Protein AF-A0A7Y4X250-F1 (afdb_monomer_lite)

Foldseek 3Di:
DQQQAQFDQPFLPACQQQHAQLQHPAADPWCNHVRRAHPNRHHRQAARAFAWDPDWAWADPDPPAQPQVRFDDPPPFLAGDHANHAADPDDPDPGHIFTKTAQYYHCVVSSRHGDNPHIYRHHHPPDDDRRHYHDDDD

pLDDT: mean 86.47, std 11.79, range [52.34, 97.06]

Secondary structure (DSSP, 8-state):
-GGGTT----GGG--SSSS-SSSSSS---TT-STT-B-TTS-B-SSSSSEEEEEEEE---S-TTSPPTT--B--SSTT--EE--SSPBT--SSS-PPEEEEES--TTGGGGTS-STT-EEEEE-TT---TTEEE----

Structure (mmCIF, N/CA/C/O backbone):
data_AF-A0A7Y4X250-F1
#
_entry.id   AF-A0A7Y4X250-F1
#
loop_
_atom_site.group_PDB
_atom_site.id
_atom_site.type_symbol
_atom_site.label_atom_id
_atom_site.label_alt_id
_atom_site.label_comp_id
_atom_site.label_asym_id
_atom_site.label_entity_id
_atom_site.label_seq_id
_atom_site.pdbx_PDB_ins_code
_atom_site.Cartn_x
_atom_site.Cartn_y
_atom_site.Cartn_z
_atom_site.occupancy
_atom_site.B_iso_or_equiv
_atom_site.auth_seq_id
_atom_site.auth_comp_id
_atom_site.auth_asym_id
_atom_site.auth_atom_id
_atom_site.pdbx_PDB_model_num
ATOM 1 N N . GLN A 1 1 ? -5.433 -10.577 -1.885 1.00 67.56 1 GLN A N 1
ATOM 2 C CA . GLN A 1 1 ? -6.562 -9.669 -1.566 1.00 67.56 1 GLN A CA 1
ATOM 3 C C . GLN A 1 1 ? -7.505 -10.174 -0.476 1.00 67.56 1 GLN A C 1
ATOM 5 O O . GLN A 1 1 ? -8.075 -9.331 0.196 1.00 67.56 1 GLN A O 1
ATOM 10 N N . ALA A 1 2 ? -7.651 -11.486 -0.237 1.00 86.56 2 ALA A N 1
ATOM 11 C CA . ALA A 1 2 ? -8.556 -11.999 0.806 1.00 86.56 2 ALA A CA 1
ATOM 12 C C . ALA A 1 2 ? -8.341 -11.367 2.199 1.00 86.56 2 ALA A C 1
ATOM 14 O O . ALA A 1 2 ? -9.306 -11.081 2.893 1.00 86.56 2 ALA A O 1
ATOM 15 N N . ALA A 1 3 ? -7.089 -11.072 2.571 1.00 92.31 3 ALA A N 1
ATOM 16 C CA . ALA A 1 3 ? -6.761 -10.432 3.844 1.00 92.31 3 ALA A CA 1
ATOM 17 C C . ALA A 1 3 ? -7.323 -9.007 4.011 1.00 92.31 3 ALA A C 1
ATOM 19 O O . ALA A 1 3 ? -7.519 -8.596 5.146 1.00 92.31 3 ALA A O 1
ATOM 20 N N . ALA A 1 4 ? -7.578 -8.273 2.921 1.00 94.31 4 ALA A N 1
ATOM 21 C CA . ALA A 1 4 ? -8.096 -6.898 2.935 1.00 94.31 4 ALA A CA 1
ATOM 22 C C . ALA A 1 4 ? -9.624 -6.828 2.794 1.00 94.31 4 ALA A C 1
ATOM 24 O O . ALA A 1 4 ? -10.207 -5.748 2.802 1.00 94.31 4 ALA A O 1
ATOM 25 N N . PHE A 1 5 ? -10.287 -7.969 2.594 1.00 93.25 5 PHE A N 1
ATOM 26 C CA . PHE A 1 5 ? -11.722 -7.989 2.352 1.00 93.25 5 PHE A CA 1
ATOM 27 C C . PHE A 1 5 ? -12.491 -7.453 3.567 1.00 93.25 5 PHE A C 1
ATOM 29 O O . PHE A 1 5 ? -12.168 -7.796 4.701 1.00 93.25 5 PHE A O 1
ATOM 36 N N . GLY A 1 6 ? -13.485 -6.599 3.329 1.00 93.62 6 GLY A N 1
ATOM 37 C CA . GLY A 1 6 ? -14.302 -5.997 4.387 1.00 93.62 6 GLY A CA 1
ATOM 38 C C . GLY A 1 6 ? -13.627 -4.870 5.174 1.00 93.62 6 GLY A C 1
ATOM 39 O O . GLY A 1 6 ? -14.285 -4.243 6.000 1.00 93.62 6 GLY A O 1
ATOM 40 N N . THR A 1 7 ? -12.352 -4.552 4.915 1.00 95.50 7 THR A N 1
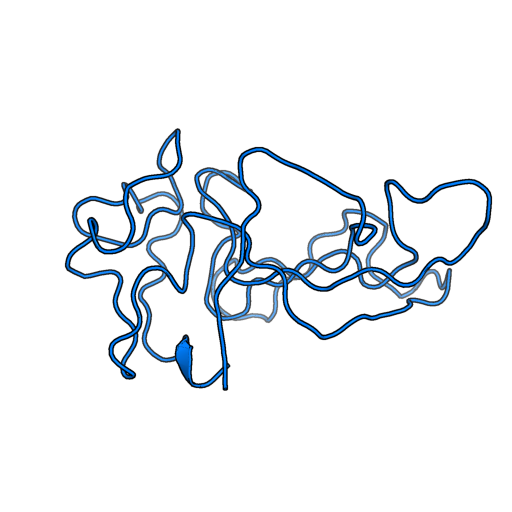ATOM 41 C CA . THR A 1 7 ? -11.698 -3.418 5.580 1.00 95.50 7 THR A CA 1
ATOM 42 C C . THR A 1 7 ? -12.378 -2.104 5.181 1.00 95.50 7 THR A C 1
ATOM 44 O O . THR A 1 7 ? -12.522 -1.842 3.984 1.00 95.50 7 THR A O 1
ATOM 47 N N . PRO A 1 8 ? -12.788 -1.259 6.146 1.00 94.06 8 PRO A N 1
ATOM 48 C CA . PRO A 1 8 ? -13.411 0.019 5.827 1.00 94.06 8 PRO A CA 1
ATOM 49 C C . PRO A 1 8 ? -12.464 0.963 5.084 1.00 94.06 8 PRO A C 1
ATOM 51 O O . PRO A 1 8 ? -11.327 1.159 5.502 1.00 94.06 8 PRO A O 1
ATOM 54 N N . ASP A 1 9 ? -12.969 1.626 4.049 1.00 92.00 9 ASP A N 1
ATOM 55 C CA . ASP A 1 9 ? -12.314 2.772 3.421 1.00 92.00 9 ASP A CA 1
ATOM 56 C C . ASP A 1 9 ? -13.075 4.060 3.791 1.00 92.00 9 ASP A C 1
ATOM 58 O O . ASP A 1 9 ? -14.152 4.332 3.253 1.00 92.00 9 ASP A O 1
ATOM 62 N N . PRO A 1 10 ? -12.580 4.840 4.767 1.00 92.12 10 PRO A N 1
ATOM 63 C CA . PRO A 1 10 ? -13.215 6.084 5.189 1.00 92.12 10 PRO A CA 1
ATOM 64 C C . PRO A 1 10 ? -12.849 7.294 4.310 1.00 92.12 10 PRO A C 1
ATOM 66 O O . PRO A 1 10 ? -13.314 8.403 4.601 1.00 92.12 10 PRO A O 1
ATOM 69 N N . GLY A 1 11 ? -12.014 7.134 3.275 1.00 89.56 11 GLY A N 1
ATOM 70 C CA . GLY A 1 11 ? -11.565 8.234 2.426 1.00 89.56 11 GLY A CA 1
ATOM 71 C C . GLY A 1 11 ? -10.947 9.387 3.231 1.00 89.56 11 GLY A C 1
ATOM 72 O O . GLY A 1 11 ? -10.227 9.185 4.205 1.00 89.56 11 GLY A O 1
ATOM 73 N N . VAL A 1 12 ? -11.299 10.634 2.910 1.00 89.19 12 VAL A N 1
ATOM 74 C CA . VAL A 1 12 ? -10.800 11.831 3.629 1.00 89.19 12 VAL A CA 1
ATOM 75 C C . VAL A 1 12 ? -11.124 11.855 5.135 1.00 89.19 12 VAL A C 1
ATOM 77 O O . VAL A 1 12 ? -10.517 12.615 5.884 1.00 89.19 12 VAL A O 1
ATOM 80 N N . GLY A 1 13 ? -12.090 11.052 5.597 1.00 90.38 13 GLY A N 1
ATOM 81 C CA . GLY A 1 13 ? -12.513 10.994 7.000 1.00 90.38 13 GLY A CA 1
ATOM 82 C C . GLY A 1 13 ? -11.692 10.048 7.882 1.00 90.38 13 GLY A C 1
ATOM 83 O O . GLY A 1 13 ? -11.968 9.944 9.079 1.00 90.38 13 GLY A O 1
ATOM 84 N N . GLY A 1 14 ? -10.717 9.328 7.321 1.00 93.06 14 GLY A N 1
ATOM 85 C CA . GLY A 1 14 ? -9.942 8.319 8.039 1.00 93.06 14 GLY A CA 1
ATOM 86 C C . GLY A 1 14 ? -8.864 8.883 8.948 1.00 93.06 14 GLY A C 1
ATOM 87 O O . GLY A 1 14 ? -7.707 8.994 8.558 1.00 93.06 14 GLY A O 1
ATOM 88 N N . ASN A 1 15 ? -9.220 9.215 10.185 1.00 90.94 15 ASN A N 1
ATOM 89 C CA . ASN A 1 15 ? -8.275 9.772 11.155 1.00 90.94 15 ASN A CA 1
ATOM 90 C C . ASN A 1 15 ? -7.384 8.728 11.849 1.00 90.94 15 ASN A C 1
ATOM 92 O O . ASN A 1 15 ? -6.569 9.108 12.689 1.00 90.94 15 ASN A O 1
ATOM 96 N N . GLY A 1 16 ? -7.571 7.434 11.565 1.00 90.69 16 GLY A N 1
ATOM 97 C CA . GLY A 1 16 ? -6.793 6.362 12.181 1.00 90.69 16 GLY A CA 1
ATOM 98 C C . GLY A 1 16 ? -7.072 6.125 13.673 1.00 90.69 16 GLY A C 1
ATOM 99 O O . GLY A 1 16 ? -6.310 5.428 14.331 1.00 90.69 16 GLY A O 1
ATOM 100 N N . ILE A 1 17 ? -8.153 6.697 14.219 1.00 89.50 17 ILE A N 1
ATOM 101 C CA . ILE A 1 17 ? -8.597 6.483 15.608 1.00 89.50 17 ILE A CA 1
ATOM 102 C C . ILE A 1 17 ? -9.825 5.570 15.625 1.00 89.50 17 ILE A C 1
ATOM 104 O O . ILE A 1 17 ? -9.837 4.526 16.271 1.00 89.50 17 ILE A O 1
ATOM 108 N N . ALA A 1 18 ? -10.881 5.970 14.913 1.00 90.62 18 ALA A N 1
ATOM 109 C CA . ALA A 1 18 ? -12.119 5.194 14.834 1.00 90.62 18 ALA A CA 1
ATOM 110 C C . ALA A 1 18 ? -12.151 4.303 13.588 1.00 90.62 18 ALA A C 1
ATOM 112 O O . ALA A 1 18 ? -12.661 3.185 13.639 1.00 90.62 18 ALA A O 1
ATOM 113 N N . THR A 1 19 ? -11.603 4.803 12.485 1.00 94.44 19 THR A N 1
ATOM 114 C CA . THR A 1 19 ? -11.596 4.193 11.152 1.00 94.44 19 THR A CA 1
ATOM 115 C C . THR A 1 19 ? -10.167 4.137 10.616 1.00 94.44 19 THR A C 1
ATOM 117 O O . THR A 1 19 ? -9.249 4.642 11.262 1.00 94.44 19 THR A O 1
ATOM 120 N N . CYS A 1 20 ? -9.966 3.509 9.456 1.00 96.62 20 CYS A N 1
ATOM 121 C CA . CYS A 1 20 ? -8.645 3.374 8.845 1.00 96.62 20 CYS A CA 1
ATOM 122 C C . CYS A 1 20 ? -7.899 4.700 8.673 1.00 96.62 20 CYS A C 1
ATOM 124 O O . CYS A 1 20 ? -8.506 5.757 8.502 1.00 96.62 20 CYS A O 1
ATOM 126 N N . ASN A 1 21 ? -6.568 4.642 8.747 1.00 96.62 21 ASN A N 1
ATOM 127 C CA . ASN A 1 21 ? -5.701 5.815 8.689 1.00 96.62 21 ASN A CA 1
ATOM 128 C C . ASN A 1 21 ? -5.441 6.255 7.239 1.00 96.62 21 ASN A C 1
ATOM 130 O O . ASN A 1 21 ? -4.362 6.039 6.695 1.00 96.62 21 ASN A O 1
ATOM 134 N N . THR A 1 22 ? -6.433 6.849 6.592 1.00 95.50 22 THR A N 1
ATOM 135 C CA . THR A 1 22 ? -6.322 7.325 5.204 1.00 95.50 22 THR A CA 1
ATOM 136 C C . THR A 1 22 ? -6.103 8.836 5.127 1.00 95.50 22 THR A C 1
ATOM 138 O O . THR A 1 22 ? -5.452 9.304 4.205 1.00 95.50 22 THR A O 1
ATOM 141 N N . GLY A 1 23 ? -6.567 9.616 6.105 1.00 93.12 23 GLY A N 1
ATOM 142 C CA . GLY A 1 23 ? -6.526 11.083 6.115 1.00 93.12 23 GLY A CA 1
ATOM 143 C C . GLY A 1 23 ? -5.718 11.721 7.252 1.00 93.12 23 GLY A C 1
ATOM 144 O O . GLY A 1 23 ? -5.711 12.948 7.357 1.00 93.12 23 GLY A O 1
ATOM 145 N N . ALA A 1 24 ? -5.060 10.949 8.127 1.00 92.25 24 ALA A N 1
ATOM 146 C CA . ALA A 1 24 ? -4.208 11.541 9.162 1.00 92.25 24 ALA A CA 1
ATOM 147 C C . ALA A 1 24 ? -2.869 12.043 8.595 1.00 92.25 24 ALA A C 1
ATOM 149 O O . ALA A 1 24 ? -2.457 11.707 7.487 1.00 92.25 24 ALA A O 1
ATOM 150 N N . ALA A 1 25 ? -2.166 12.852 9.391 1.00 91.62 25 ALA A N 1
ATOM 151 C CA . ALA A 1 25 ? -0.907 13.474 8.981 1.00 91.62 25 ALA A CA 1
ATOM 152 C C . ALA A 1 25 ? 0.320 12.547 9.075 1.00 91.62 25 ALA A C 1
ATOM 154 O O . ALA A 1 25 ? 1.366 12.885 8.531 1.00 91.62 25 ALA A O 1
ATOM 155 N N . ASN A 1 26 ? 0.227 11.430 9.804 1.00 93.38 26 ASN A N 1
ATOM 156 C CA . ASN A 1 26 ? 1.351 10.534 10.073 1.00 93.38 26 ASN A CA 1
ATOM 157 C C . ASN A 1 26 ? 0.892 9.074 10.160 1.00 93.38 26 ASN A C 1
ATOM 159 O O . ASN A 1 26 ? -0.290 8.792 10.388 1.00 93.38 26 ASN A O 1
ATOM 163 N N . VAL A 1 27 ? 1.863 8.162 10.072 1.00 95.44 27 VAL A N 1
ATOM 164 C CA . VAL A 1 27 ? 1.686 6.753 10.433 1.00 95.44 27 VAL A CA 1
ATOM 165 C C . VAL A 1 27 ? 1.266 6.640 11.896 1.00 95.44 27 VAL A C 1
ATOM 167 O O . VAL A 1 27 ? 1.745 7.379 12.762 1.00 95.44 27 VAL A O 1
ATOM 170 N N . LEU A 1 28 ? 0.371 5.701 12.175 1.00 95.44 28 LEU A N 1
ATOM 171 C CA . LEU A 1 28 ? -0.088 5.384 13.518 1.00 95.44 28 LEU A CA 1
ATOM 172 C C . LEU A 1 28 ? 0.304 3.949 13.887 1.00 95.44 28 LEU A C 1
ATOM 174 O O . LEU A 1 28 ? 0.512 3.117 12.996 1.00 95.44 28 LEU A O 1
ATOM 178 N N . PRO A 1 29 ? 0.413 3.637 15.193 1.00 95.62 29 PRO A N 1
ATOM 179 C CA . PRO A 1 29 ? 0.682 2.278 15.642 1.00 95.62 29 PRO A CA 1
ATOM 180 C C . PRO A 1 29 ? -0.327 1.296 15.047 1.00 95.62 29 PRO A C 1
ATOM 182 O O . PRO A 1 29 ? -1.532 1.563 15.061 1.00 95.62 29 PRO A O 1
ATOM 185 N N . SER A 1 30 ? 0.157 0.160 14.547 1.00 92.75 30 SER A N 1
ATOM 186 C CA . SER A 1 30 ? -0.710 -0.863 13.965 1.00 92.75 30 SER A CA 1
ATOM 187 C C . SER A 1 30 ? -1.795 -1.303 14.949 1.00 92.75 30 SER A C 1
ATOM 189 O O . SER A 1 30 ? -1.524 -1.510 16.134 1.00 92.75 30 SER A O 1
ATOM 191 N N . GLY A 1 31 ? -3.026 -1.435 14.462 1.00 93.44 31 GLY A N 1
ATOM 192 C CA . GLY A 1 31 ? -4.194 -1.814 15.256 1.00 93.44 31 GLY A CA 1
ATOM 193 C C . GLY A 1 31 ? -4.730 -0.723 16.191 1.00 93.44 31 GLY A C 1
ATOM 194 O O . GLY A 1 31 ? -5.638 -0.997 16.973 1.00 93.44 31 GLY A O 1
ATOM 195 N N . SER A 1 32 ? -4.208 0.509 16.132 1.00 93.81 32 SER A N 1
ATOM 196 C CA . SER A 1 32 ? -4.739 1.633 16.926 1.00 93.81 32 SER A CA 1
ATOM 197 C C . SER A 1 32 ? -6.144 2.070 16.491 1.00 93.81 32 SER A C 1
ATOM 199 O O . SER A 1 32 ? -6.923 2.535 17.324 1.00 93.81 32 SER A O 1
ATOM 201 N N . ALA A 1 33 ? -6.497 1.862 15.220 1.00 94.44 33 ALA A N 1
ATOM 202 C CA 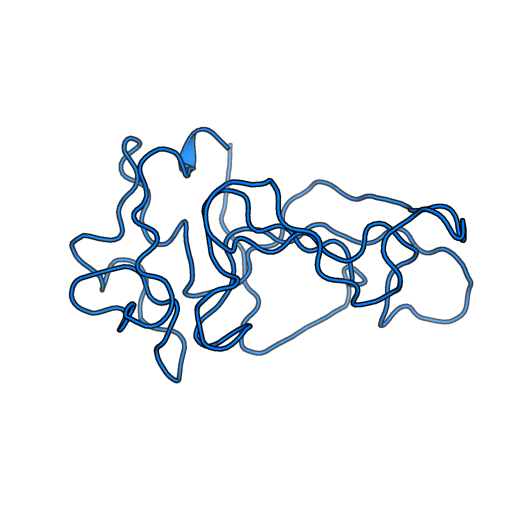. ALA A 1 33 ? -7.832 2.099 14.691 1.00 94.44 33 ALA A CA 1
ATOM 203 C C . ALA A 1 33 ? -8.742 0.884 14.934 1.00 94.44 33 ALA A C 1
ATOM 205 O O . ALA A 1 33 ? -8.708 -0.093 14.186 1.00 94.44 33 ALA A O 1
ATOM 206 N N . ALA A 1 34 ? -9.602 0.957 15.954 1.00 89.31 34 ALA A N 1
ATOM 207 C CA . ALA A 1 34 ? -10.400 -0.191 16.406 1.00 89.31 34 ALA A CA 1
ATOM 208 C C . ALA A 1 34 ? -11.309 -0.800 15.321 1.00 89.31 34 ALA A C 1
ATOM 210 O O . ALA A 1 34 ? -11.529 -2.010 15.323 1.00 89.31 34 ALA A O 1
ATOM 211 N N . SER A 1 35 ? -11.817 0.020 14.394 1.00 94.62 35 SER A N 1
ATOM 212 C CA . SER A 1 35 ? -12.675 -0.450 13.295 1.00 94.62 35 SER A CA 1
ATOM 213 C C . SER A 1 35 ? -11.918 -0.656 11.982 1.00 94.62 35 SER A C 1
ATOM 215 O O . SER A 1 35 ? -12.533 -1.053 10.999 1.00 94.62 35 SER A O 1
ATOM 217 N N . CYS A 1 36 ? -10.608 -0.390 11.926 1.00 96.75 36 CYS A N 1
ATOM 218 C CA . CYS A 1 36 ? -9.807 -0.659 10.732 1.00 96.75 36 CYS A CA 1
ATOM 219 C C . CYS A 1 36 ? -9.343 -2.114 10.710 1.00 96.75 36 CYS A C 1
ATOM 221 O O . CYS A 1 36 ? -8.157 -2.416 10.823 1.00 96.75 36 CYS A O 1
ATOM 223 N N . VAL A 1 37 ? -10.304 -3.022 10.608 1.00 97.06 37 VAL A N 1
ATOM 224 C CA . VAL A 1 37 ? -10.072 -4.460 10.615 1.00 97.06 37 VAL A CA 1
ATOM 225 C C . VAL A 1 37 ? -10.809 -5.080 9.438 1.00 97.06 37 VAL A C 1
ATOM 227 O O . VAL A 1 37 ? -11.931 -4.693 9.124 1.00 97.06 37 VAL A O 1
ATOM 230 N N . SER A 1 38 ? -10.147 -5.994 8.737 1.00 96.44 38 SER A N 1
ATOM 231 C CA . SER A 1 38 ? -10.769 -6.792 7.685 1.00 96.44 38 SER A CA 1
ATOM 232 C C . SER A 1 38 ? -11.671 -7.882 8.261 1.00 96.44 38 SER A C 1
ATOM 234 O O . SER A 1 38 ? -11.549 -8.258 9.428 1.00 96.44 38 SER A O 1
ATOM 236 N N . ASP A 1 39 ? -12.499 -8.493 7.419 1.00 96.62 39 ASP A N 1
ATOM 237 C CA . ASP A 1 39 ? -13.295 -9.673 7.780 1.00 96.62 39 ASP A CA 1
ATOM 238 C C . ASP A 1 39 ? -12.412 -10.879 8.150 1.00 96.62 39 ASP A C 1
ATOM 240 O O . ASP A 1 39 ? -12.843 -11.795 8.849 1.00 96.62 39 ASP A O 1
ATOM 244 N N . ALA A 1 40 ? -11.149 -10.874 7.708 1.00 95.62 40 ALA A N 1
ATOM 245 C CA . ALA A 1 40 ? -10.139 -11.858 8.087 1.00 95.62 40 ALA A CA 1
ATOM 246 C C . ALA A 1 40 ? -9.435 -11.525 9.421 1.00 95.62 40 ALA A C 1
ATOM 248 O O . ALA A 1 40 ? -8.517 -12.242 9.820 1.00 95.62 40 ALA A O 1
ATOM 249 N N . GLY A 1 41 ? -9.832 -10.447 10.106 1.00 95.31 41 GLY A N 1
ATOM 250 C CA . GLY A 1 41 ? -9.240 -10.009 11.371 1.00 95.31 41 GLY A CA 1
ATOM 251 C C . GLY A 1 41 ? -7.901 -9.283 11.218 1.00 95.31 41 GLY A C 1
ATOM 252 O O . GLY A 1 41 ? -7.144 -9.188 12.184 1.00 95.31 41 GLY A O 1
ATOM 253 N N . VAL A 1 42 ? -7.572 -8.802 10.016 1.00 95.88 42 VAL A N 1
ATOM 254 C CA . VAL A 1 42 ? -6.293 -8.139 9.738 1.00 95.88 42 VAL A CA 1
ATOM 255 C C . VAL A 1 42 ? -6.464 -6.629 9.823 1.00 95.88 42 VAL A C 1
ATOM 257 O O . VAL A 1 42 ? -7.308 -6.053 9.138 1.00 95.88 42 VAL A O 1
ATOM 260 N N . TYR A 1 43 ? -5.653 -5.993 10.663 1.00 96.06 43 TYR A N 1
ATOM 261 C CA . TYR A 1 43 ? -5.679 -4.547 10.854 1.00 96.06 43 TYR A CA 1
ATOM 262 C C . TYR A 1 43 ? -4.902 -3.803 9.775 1.00 96.06 43 TYR A C 1
ATOM 264 O O . TYR A 1 43 ? -3.882 -4.307 9.295 1.00 96.06 43 TYR A O 1
ATOM 272 N N . ASP A 1 44 ? -5.355 -2.587 9.469 1.00 96.19 44 ASP A N 1
ATOM 273 C CA . ASP A 1 44 ? -4.641 -1.608 8.638 1.00 96.19 44 ASP A CA 1
ATOM 274 C C . ASP A 1 44 ? -4.334 -2.113 7.222 1.00 96.19 44 ASP A C 1
ATOM 276 O O . ASP A 1 44 ? -3.265 -1.871 6.679 1.00 96.19 44 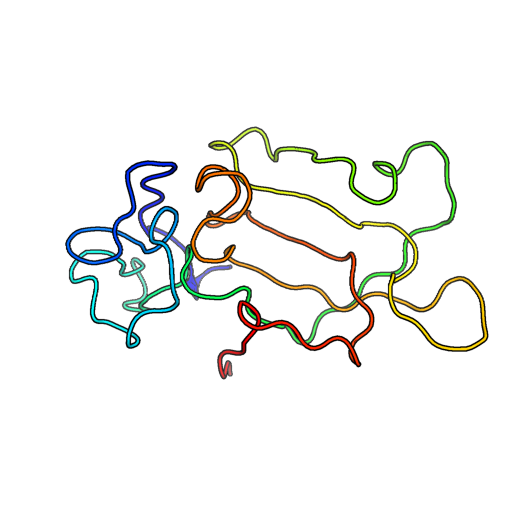ASP A O 1
ATOM 280 N N . MET A 1 45 ? -5.273 -2.852 6.621 1.00 96.62 45 MET A N 1
ATOM 281 C CA . MET A 1 45 ? -5.170 -3.260 5.211 1.00 96.62 45 MET A CA 1
ATOM 282 C C . MET A 1 45 ? -5.529 -2.126 4.233 1.00 96.62 45 MET A C 1
ATOM 284 O O . MET A 1 45 ? -5.352 -2.281 3.026 1.00 96.62 45 MET A O 1
ATOM 288 N N . VAL A 1 46 ? -6.068 -1.017 4.751 1.00 95.75 46 VAL A N 1
ATOM 289 C CA . VAL A 1 46 ? -6.401 0.216 4.029 1.00 95.75 46 VAL A CA 1
ATOM 290 C C . VAL A 1 46 ? -5.763 1.383 4.776 1.00 95.75 46 VAL A C 1
ATOM 292 O O . VAL A 1 46 ? -6.011 1.566 5.970 1.00 95.75 46 VAL A O 1
ATOM 295 N N . GLY A 1 47 ? -4.979 2.194 4.071 1.00 95.81 47 GLY A N 1
ATOM 296 C CA . GLY A 1 47 ? -4.252 3.314 4.658 1.00 95.81 47 GLY A CA 1
ATOM 297 C C . GLY A 1 47 ? -3.132 2.882 5.608 1.00 95.81 47 GLY A C 1
ATOM 298 O O . GLY A 1 47 ? -2.650 1.756 5.597 1.00 95.81 47 GLY A O 1
ATOM 299 N N . ASN A 1 48 ? -2.730 3.810 6.471 1.00 96.88 48 ASN A N 1
ATOM 300 C CA . ASN A 1 48 ? -1.531 3.751 7.294 1.00 96.88 48 ASN A CA 1
ATOM 301 C C . ASN A 1 48 ? -0.257 3.726 6.441 1.00 96.88 48 ASN A C 1
ATOM 303 O O . ASN A 1 48 ? 0.323 4.781 6.228 1.00 96.88 48 ASN A O 1
ATOM 307 N N . LEU A 1 49 ? 0.167 2.590 5.901 1.00 97.00 49 LEU A N 1
ATOM 308 C CA . LEU A 1 49 ? 1.349 2.519 5.041 1.00 97.00 49 LEU A CA 1
ATOM 309 C C . LEU A 1 49 ? 0.997 1.826 3.734 1.00 97.00 49 LEU A C 1
ATOM 311 O O . LEU A 1 49 ? 0.279 0.830 3.735 1.00 97.00 49 LEU A O 1
ATOM 315 N N . TRP A 1 50 ? 1.601 2.296 2.645 1.00 96.69 50 TRP A N 1
ATOM 316 C CA . TRP A 1 50 ? 1.758 1.463 1.465 1.00 96.69 50 TRP A CA 1
ATOM 317 C C . TRP A 1 50 ? 2.539 0.213 1.858 1.00 96.69 50 TRP A C 1
ATOM 319 O O . TRP A 1 50 ? 3.577 0.307 2.511 1.00 96.69 50 TRP A O 1
ATOM 329 N N . GLU A 1 51 ? 2.050 -0.964 1.488 1.00 96.56 51 GLU A N 1
ATOM 330 C CA . GLU A 1 51 ? 2.721 -2.221 1.816 1.00 96.56 51 GLU A CA 1
ATOM 331 C C . GLU A 1 51 ? 3.312 -2.851 0.560 1.00 96.56 51 GLU A C 1
ATOM 333 O O . GLU A 1 51 ? 2.575 -3.177 -0.376 1.00 96.56 51 GLU A O 1
ATOM 338 N N . TRP A 1 52 ? 4.631 -3.068 0.561 1.00 96.06 52 TRP A N 1
ATOM 339 C CA . TRP A 1 52 ? 5.292 -3.884 -0.454 1.00 96.06 52 TRP A CA 1
ATOM 340 C C . TRP A 1 52 ? 4.672 -5.280 -0.529 1.00 96.06 52 TRP A C 1
ATOM 342 O O . TRP A 1 52 ? 4.450 -5.931 0.497 1.00 96.06 52 TRP A O 1
ATOM 352 N N . VAL A 1 53 ? 4.485 -5.778 -1.751 1.00 94.81 53 VAL A N 1
ATOM 353 C CA . VAL A 1 53 ? 4.184 -7.189 -2.010 1.00 94.81 53 VAL A CA 1
ATOM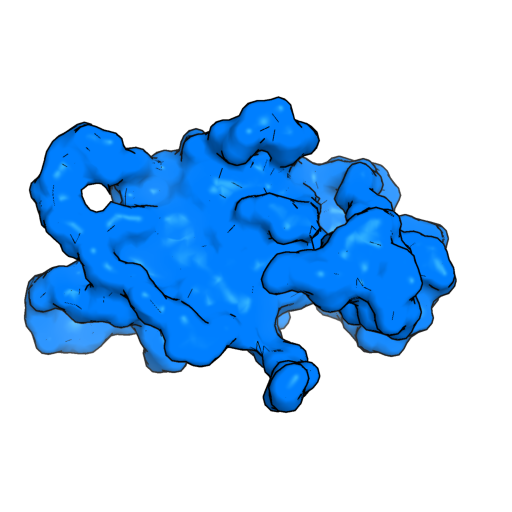 354 C C . VAL A 1 53 ? 5.307 -7.860 -2.797 1.00 94.81 53 VAL A C 1
ATOM 356 O O . VAL A 1 53 ? 6.185 -7.211 -3.360 1.00 94.81 53 VAL A O 1
ATOM 359 N N . ALA A 1 54 ? 5.289 -9.192 -2.824 1.00 93.50 54 ALA A N 1
ATOM 360 C CA . ALA A 1 54 ? 6.283 -9.980 -3.550 1.00 93.50 54 ALA A CA 1
ATOM 361 C C . ALA A 1 54 ? 6.106 -9.921 -5.079 1.00 93.50 54 ALA A C 1
ATOM 363 O O . ALA A 1 54 ? 6.995 -10.363 -5.804 1.00 93.50 54 ALA A O 1
ATOM 364 N N . ASP A 1 55 ? 4.972 -9.405 -5.561 1.00 92.12 55 ASP A N 1
ATOM 365 C CA . ASP A 1 55 ? 4.633 -9.283 -6.976 1.00 92.12 55 ASP A CA 1
ATOM 366 C C . ASP A 1 55 ? 5.240 -8.026 -7.611 1.00 92.12 55 ASP A C 1
ATOM 368 O O . ASP A 1 55 ? 5.326 -6.958 -7.003 1.00 92.12 55 ASP A O 1
ATOM 372 N N . TRP A 1 56 ? 5.685 -8.178 -8.856 1.00 90.81 56 TRP A N 1
ATOM 373 C CA . TRP A 1 56 ? 6.319 -7.130 -9.650 1.00 90.81 56 TRP A CA 1
ATOM 374 C C . TRP A 1 56 ? 5.596 -7.054 -10.989 1.00 90.81 56 TRP A C 1
ATOM 376 O O . TRP A 1 56 ? 5.059 -8.052 -11.475 1.00 90.81 56 TRP A O 1
ATOM 386 N N . THR A 1 57 ? 5.602 -5.884 -11.611 1.00 86.75 57 THR A N 1
ATOM 387 C CA . THR A 1 57 ? 5.059 -5.700 -12.954 1.00 86.75 57 THR A CA 1
ATOM 388 C C . THR A 1 57 ? 5.993 -4.843 -13.788 1.00 86.75 57 THR A C 1
ATOM 390 O O . THR A 1 57 ? 6.660 -3.937 -13.296 1.00 86.75 57 THR A O 1
ATOM 393 N N . GLN A 1 58 ? 6.047 -5.143 -15.077 1.00 78.94 58 GLN A N 1
ATOM 394 C CA . GLN A 1 58 ? 6.772 -4.352 -16.052 1.00 78.94 58 GLN A CA 1
ATOM 395 C C . GLN A 1 58 ? 5.766 -3.900 -17.095 1.00 78.94 58 GLN A C 1
ATOM 397 O O . GLN A 1 58 ? 5.226 -4.713 -17.843 1.00 78.94 58 GLN A O 1
ATOM 402 N N . GLY A 1 59 ? 5.491 -2.601 -17.122 1.00 65.75 59 GLY A N 1
ATOM 403 C CA . GLY A 1 59 ? 4.776 -2.028 -18.248 1.00 65.75 59 GLY A CA 1
ATOM 404 C C . GLY A 1 59 ? 5.667 -1.934 -19.475 1.00 65.75 59 GLY A C 1
ATOM 405 O O . GLY A 1 59 ? 6.858 -1.636 -19.361 1.00 65.75 59 GLY A O 1
ATOM 406 N N . ASP A 1 60 ? 5.079 -2.109 -20.655 1.00 62.31 60 ASP A N 1
ATOM 407 C CA . ASP A 1 60 ? 5.657 -1.538 -21.867 1.00 62.31 60 ASP A CA 1
ATOM 408 C C . ASP A 1 60 ? 5.611 -0.008 -21.765 1.00 62.31 60 ASP A C 1
ATOM 410 O O . ASP A 1 60 ? 4.695 0.559 -21.164 1.00 62.31 60 ASP A O 1
ATOM 414 N N . SER A 1 61 ? 6.542 0.688 -22.420 1.00 59.50 61 SER A N 1
ATOM 415 C CA . SER A 1 61 ? 6.458 2.139 -22.660 1.00 59.50 61 SER A CA 1
ATOM 416 C C . SER A 1 61 ? 5.358 2.477 -23.686 1.00 59.50 61 SER A C 1
ATOM 418 O O . SER A 1 61 ? 5.579 3.214 -24.647 1.00 59.50 61 SER A O 1
ATOM 420 N N . ASN A 1 62 ? 4.193 1.849 -23.542 1.00 56.72 62 ASN A N 1
ATOM 421 C CA . ASN A 1 62 ? 3.044 1.943 -24.420 1.00 56.72 62 ASN A CA 1
ATOM 422 C C . ASN A 1 62 ? 2.190 3.166 -24.026 1.00 56.72 62 ASN A C 1
ATOM 424 O O . ASN A 1 62 ? 1.832 3.284 -22.855 1.00 56.72 62 ASN A O 1
ATOM 428 N N . PRO A 1 63 ? 1.788 4.025 -24.983 1.00 52.34 63 PRO A N 1
ATOM 429 C CA . PRO A 1 63 ? 0.907 5.174 -24.741 1.00 52.34 63 PRO A CA 1
ATOM 430 C C . PRO A 1 63 ? -0.494 4.843 -24.188 1.00 52.34 63 PRO A C 1
ATOM 432 O O . PRO A 1 63 ? -1.217 5.762 -23.820 1.00 52.34 63 PRO A O 1
ATOM 435 N N . PHE A 1 64 ? -0.910 3.570 -24.154 1.00 53.91 64 PHE A N 1
ATOM 436 C CA . PHE A 1 64 ? -2.196 3.145 -23.577 1.00 53.91 64 PHE A CA 1
ATOM 437 C C . PHE A 1 64 ? -2.119 2.695 -22.114 1.00 53.91 64 PHE A C 1
ATOM 439 O O . PHE A 1 64 ? -3.165 2.506 -21.491 1.00 53.91 64 PHE A O 1
ATOM 446 N N . ALA A 1 65 ? -0.919 2.500 -21.559 1.00 56.12 65 ALA A N 1
ATOM 447 C CA . ALA A 1 65 ? -0.791 2.407 -20.111 1.00 56.12 65 ALA A CA 1
ATOM 448 C C . ALA A 1 65 ? -1.078 3.802 -19.525 1.00 56.12 65 ALA A C 1
ATOM 450 O O . ALA A 1 65 ? -0.669 4.791 -20.142 1.00 56.12 65 ALA A O 1
ATOM 451 N N . PRO A 1 66 ? -1.767 3.914 -18.370 1.00 56.75 66 PRO A N 1
ATOM 452 C CA . PRO A 1 66 ? -1.817 5.173 -17.643 1.00 56.75 66 PRO A CA 1
ATOM 453 C C . PRO A 1 66 ? -0.400 5.731 -17.558 1.00 56.75 66 PRO A C 1
ATOM 455 O O . PRO A 1 66 ? 0.535 4.990 -17.239 1.00 56.75 66 PRO A O 1
ATOM 458 N N . GLU A 1 67 ? -0.237 7.006 -17.915 1.00 54.06 67 GLU A N 1
ATOM 459 C CA . GLU A 1 67 ? 1.069 7.659 -17.889 1.00 54.06 67 GLU A CA 1
ATOM 460 C C . GLU A 1 67 ? 1.728 7.460 -16.519 1.00 54.06 67 GLU A C 1
ATOM 462 O O . GLU A 1 67 ? 1.061 7.176 -15.524 1.00 54.06 67 GLU A O 1
ATOM 467 N N . THR A 1 68 ? 3.043 7.626 -16.429 1.00 53.56 68 THR A N 1
ATOM 468 C CA . THR A 1 68 ? 3.729 7.667 -15.136 1.00 53.56 68 THR A CA 1
ATOM 469 C C . THR A 1 68 ? 3.033 8.675 -14.202 1.00 53.56 68 THR A C 1
ATOM 471 O O . THR A 1 68 ? 3.129 9.878 -14.426 1.00 53.56 68 THR A O 1
ATOM 474 N N . GLY A 1 69 ? 2.318 8.205 -13.171 1.00 55.69 69 GLY A N 1
ATOM 475 C CA . GLY A 1 69 ? 1.517 9.055 -12.270 1.00 55.69 69 GLY A CA 1
ATOM 476 C C . GLY A 1 69 ? 0.058 9.300 -12.694 1.00 55.69 69 GLY A C 1
ATOM 477 O O . GLY A 1 69 ? -0.665 10.018 -12.006 1.00 55.69 69 GLY A O 1
ATOM 478 N N . GLY A 1 70 ? -0.395 8.696 -13.792 1.00 60.03 70 GLY A N 1
ATOM 479 C CA . GLY A 1 70 ? -1.787 8.656 -14.220 1.00 60.03 70 GLY A CA 1
ATOM 480 C C . GLY A 1 70 ? -2.607 7.780 -13.279 1.00 60.03 70 GLY A C 1
ATOM 481 O O . GLY A 1 70 ? -2.466 6.559 -13.260 1.00 60.03 70 GLY A O 1
ATOM 482 N N . ILE A 1 71 ? -3.468 8.418 -12.491 1.00 64.06 71 ILE A N 1
ATOM 483 C CA . ILE A 1 71 ? -4.379 7.734 -11.575 1.00 64.06 71 ILE A CA 1
ATOM 484 C C . ILE A 1 71 ? -5.541 7.171 -12.388 1.00 64.06 71 ILE A C 1
ATOM 486 O O . ILE A 1 71 ? -6.356 7.919 -12.927 1.00 64.06 71 ILE A O 1
ATOM 490 N N . THR A 1 72 ? -5.631 5.847 -12.450 1.00 67.94 72 THR A N 1
ATOM 491 C CA . THR A 1 72 ? -6.857 5.154 -12.857 1.00 67.94 72 THR A CA 1
ATOM 492 C C . THR A 1 72 ? -7.540 4.583 -11.626 1.00 67.94 72 THR A C 1
ATOM 494 O O . THR A 1 72 ? -6.881 4.232 -10.657 1.00 67.94 72 THR A O 1
ATOM 497 N N . ASN A 1 73 ? -8.867 4.540 -11.631 1.00 68.50 73 ASN A N 1
ATOM 498 C CA . ASN A 1 73 ? -9.671 4.034 -10.520 1.00 68.50 73 ASN A CA 1
ATOM 499 C C . ASN A 1 73 ? -10.344 2.723 -10.971 1.00 68.50 73 ASN A C 1
ATOM 501 O O . ASN A 1 73 ? -10.832 2.668 -12.104 1.00 68.50 73 ASN A O 1
ATOM 505 N N . PRO A 1 74 ? -10.410 1.679 -10.123 1.00 66.19 74 PRO A N 1
ATOM 506 C CA . PRO A 1 74 ? -11.088 0.413 -10.423 1.00 66.19 74 PRO A CA 1
ATOM 507 C C . PRO A 1 74 ? -12.623 0.516 -10.560 1.00 66.19 74 PRO A C 1
ATOM 509 O O . PRO A 1 74 ? -13.290 -0.496 -10.759 1.00 66.19 74 PRO A O 1
ATOM 512 N N . GLY A 1 75 ? -13.206 1.712 -10.456 1.00 66.38 75 GLY A N 1
ATOM 513 C CA . GLY A 1 75 ? -14.649 1.951 -10.414 1.00 66.38 75 GLY A CA 1
ATOM 514 C C . GLY A 1 75 ? -15.285 1.618 -9.060 1.00 66.38 75 GLY A C 1
ATOM 515 O O . GLY A 1 75 ? -16.510 1.596 -8.956 1.00 66.38 75 GLY A O 1
ATOM 516 N N . TYR A 1 76 ? -14.470 1.358 -8.033 1.00 67.62 76 TYR A N 1
ATOM 517 C CA . TYR A 1 76 ? -14.892 1.088 -6.662 1.00 67.62 76 TYR A CA 1
ATOM 518 C C . TYR A 1 76 ? -14.208 2.089 -5.736 1.00 67.62 76 TYR A C 1
ATOM 520 O O . TYR A 1 76 ? -12.986 2.082 -5.623 1.00 67.62 76 TYR A O 1
ATOM 528 N N . GLY A 1 77 ? -14.996 2.957 -5.098 1.00 73.12 77 GLY A N 1
ATOM 529 C CA . GLY A 1 77 ? -14.444 4.042 -4.289 1.00 73.12 77 GLY A CA 1
ATOM 530 C C . GLY A 1 77 ? -13.618 5.022 -5.126 1.00 73.12 77 GLY A C 1
ATOM 531 O O . GLY A 1 77 ? -13.931 5.275 -6.293 1.00 73.12 77 GLY A O 1
ATOM 532 N N . ASN A 1 78 ? -12.582 5.588 -4.509 1.00 80.31 78 ASN A N 1
ATOM 533 C CA . ASN A 1 78 ? -11.581 6.438 -5.162 1.00 80.31 78 ASN A CA 1
ATOM 534 C C . ASN A 1 78 ? -10.180 5.793 -5.135 1.00 80.31 78 ASN A C 1
ATOM 536 O O . ASN A 1 78 ? -9.182 6.491 -5.320 1.00 80.31 78 ASN A O 1
ATOM 540 N N . ASP A 1 79 ? -10.126 4.471 -4.941 1.00 85.81 79 ASP A N 1
ATOM 541 C CA . ASP A 1 79 ? -8.910 3.669 -4.844 1.00 85.81 79 ASP A CA 1
ATOM 542 C C . ASP A 1 79 ? -7.949 3.944 -6.010 1.00 85.81 79 ASP A C 1
ATOM 544 O O . ASP A 1 79 ? -8.327 3.950 -7.187 1.00 85.81 79 ASP A O 1
ATOM 548 N N . LEU A 1 80 ? -6.674 4.137 -5.680 1.00 87.75 80 LEU A N 1
ATOM 549 C CA . LEU A 1 80 ? -5.615 4.363 -6.657 1.00 87.75 80 LEU A CA 1
ATOM 550 C C . LEU A 1 80 ? -5.295 3.089 -7.446 1.00 87.75 80 LEU A C 1
ATOM 552 O O . LEU A 1 80 ? -5.019 2.051 -6.859 1.00 87.75 80 LEU A O 1
ATOM 556 N N . MET A 1 81 ? -5.167 3.196 -8.763 1.00 86.12 81 MET A N 1
ATOM 557 C CA . MET A 1 81 ? -4.344 2.300 -9.578 1.00 86.12 81 MET A CA 1
ATOM 558 C C . MET A 1 81 ? -3.371 3.134 -10.410 1.00 86.12 81 MET A C 1
ATOM 560 O O . MET A 1 81 ? -3.788 3.928 -11.258 1.00 86.12 81 MET A O 1
ATOM 564 N N . SER A 1 82 ? -2.072 2.973 -10.148 1.00 83.62 82 SER A N 1
ATOM 565 C CA . SER A 1 82 ? -1.004 3.761 -10.777 1.00 83.62 82 SER A CA 1
ATOM 566 C C . SER A 1 82 ? 0.226 2.913 -11.100 1.00 83.62 82 SER A C 1
ATOM 568 O O . SER A 1 82 ? 0.473 1.887 -10.467 1.00 83.62 82 SER A O 1
ATOM 570 N N . GLY A 1 83 ? 1.029 3.373 -12.060 1.00 77.25 83 GLY A N 1
ATOM 571 C CA . GLY A 1 83 ? 2.389 2.877 -12.262 1.00 77.25 83 GLY A CA 1
ATOM 572 C C . GLY A 1 83 ? 2.512 1.581 -13.064 1.00 77.25 83 GLY A C 1
ATOM 573 O O . GLY A 1 83 ? 3.493 0.878 -12.931 1.00 77.25 83 GLY A O 1
ATOM 574 N N . THR A 1 84 ? 1.569 1.204 -13.929 1.00 75.69 84 THR A N 1
ATOM 575 C CA . THR A 1 84 ? 1.727 -0.009 -14.769 1.00 75.69 84 THR A CA 1
ATOM 576 C C . THR A 1 84 ? 2.717 0.184 -15.931 1.00 75.69 84 THR A C 1
ATOM 578 O O . THR A 1 84 ? 2.503 -0.328 -17.025 1.00 75.69 84 THR A O 1
ATOM 581 N N . ASN A 1 85 ? 3.763 0.969 -15.713 1.00 73.94 85 ASN A N 1
ATOM 582 C CA . ASN A 1 85 ? 4.814 1.404 -16.621 1.00 73.94 85 ASN A CA 1
ATOM 583 C C . ASN A 1 85 ? 6.184 0.961 -16.040 1.00 73.94 85 ASN A C 1
ATOM 585 O O . ASN A 1 85 ? 6.225 0.269 -15.022 1.00 73.94 85 ASN A O 1
ATOM 589 N N . PRO A 1 86 ? 7.324 1.283 -16.674 1.00 79.00 86 PRO A N 1
ATOM 590 C CA . PRO A 1 86 ? 8.637 1.107 -16.053 1.00 79.00 86 PRO A CA 1
ATOM 591 C C . PRO A 1 86 ? 8.782 1.785 -14.686 1.00 79.00 86 PRO A C 1
ATOM 593 O O . PRO A 1 86 ? 8.293 2.901 -14.495 1.00 79.00 86 PRO A O 1
ATOM 596 N N . ALA A 1 87 ? 9.538 1.153 -13.784 1.00 84.44 87 ALA A N 1
ATOM 597 C CA . ALA A 1 87 ? 9.804 1.668 -12.448 1.00 84.44 87 ALA A CA 1
ATOM 598 C C . ALA A 1 87 ? 10.435 3.068 -12.473 1.00 84.44 87 ALA A C 1
ATOM 600 O O . ALA A 1 87 ? 11.423 3.337 -13.163 1.00 84.44 87 ALA A O 1
ATOM 601 N N . GLN A 1 88 ? 9.898 3.957 -11.644 1.00 82.56 88 GLN A N 1
ATOM 602 C CA . GLN A 1 88 ? 10.568 5.177 -11.223 1.00 82.56 88 GLN A CA 1
ATOM 603 C C . GLN A 1 88 ? 11.654 4.839 -10.198 1.00 82.56 88 GLN A C 1
ATOM 605 O O . GLN A 1 88 ? 11.692 3.735 -9.663 1.00 82.56 88 GLN A O 1
ATOM 610 N N . THR A 1 89 ? 12.544 5.799 -9.931 1.00 84.75 89 THR A N 1
ATOM 611 C CA . THR A 1 89 ? 13.619 5.675 -8.923 1.00 84.75 89 THR A CA 1
ATOM 612 C C . THR A 1 89 ? 14.563 4.471 -9.123 1.00 84.75 89 THR A C 1
ATOM 614 O O . THR A 1 89 ? 15.269 4.062 -8.204 1.00 84.75 89 THR A O 1
ATOM 617 N N . GLN A 1 90 ? 14.626 3.941 -10.351 1.00 83.94 90 GLN A N 1
ATOM 618 C CA . GLN A 1 90 ? 15.592 2.932 -10.797 1.00 83.94 90 GLN A CA 1
ATOM 619 C C . GLN A 1 90 ? 16.995 3.537 -11.021 1.00 83.94 90 GLN A C 1
ATOM 621 O O . GLN A 1 90 ? 17.135 4.742 -11.236 1.00 83.94 90 GLN A O 1
ATOM 626 N N . GLY A 1 91 ? 18.031 2.692 -10.991 1.00 82.38 91 GLY A N 1
ATOM 627 C CA . GLY A 1 91 ? 19.398 3.067 -11.380 1.00 82.38 91 GLY A CA 1
ATOM 628 C C . GLY A 1 91 ? 19.580 3.197 -12.900 1.00 82.38 91 GLY A C 1
ATOM 629 O O . GLY A 1 91 ? 18.608 3.306 -13.645 1.00 82.38 91 GLY A O 1
ATOM 630 N N . ASP A 1 92 ? 20.830 3.150 -13.370 1.00 81.19 92 ASP A N 1
ATOM 631 C CA . ASP A 1 92 ? 21.139 3.208 -14.805 1.00 81.19 92 ASP A CA 1
ATOM 632 C C . ASP A 1 92 ? 20.450 2.064 -15.574 1.00 81.19 92 ASP A C 1
ATOM 634 O O . ASP A 1 92 ? 20.615 0.886 -15.253 1.00 81.19 92 ASP A O 1
ATOM 638 N N . GLY A 1 93 ? 19.680 2.417 -16.606 1.00 72.44 93 GLY A N 1
ATOM 639 C CA . GLY A 1 93 ? 18.907 1.477 -17.417 1.00 72.44 93 GLY A CA 1
ATOM 640 C C . GLY A 1 93 ? 17.530 2.020 -17.802 1.00 72.44 93 GLY A C 1
ATOM 641 O O . GLY A 1 93 ? 17.099 3.081 -17.352 1.00 72.44 93 GLY A O 1
ATOM 642 N N . HIS A 1 94 ? 16.831 1.280 -18.659 1.00 74.38 94 HIS A N 1
ATOM 643 C CA . HIS A 1 94 ? 15.438 1.543 -19.013 1.00 74.38 94 HIS A CA 1
ATOM 644 C C . HIS A 1 94 ? 14.598 0.303 -18.711 1.00 74.38 94 HIS A C 1
ATOM 646 O O . HIS A 1 94 ? 15.101 -0.817 -18.787 1.00 74.38 94 HIS A O 1
ATOM 652 N N . ASN A 1 95 ? 13.309 0.506 -18.431 1.00 78.38 95 ASN A N 1
ATOM 653 C CA . ASN A 1 95 ? 12.329 -0.569 -18.264 1.00 78.38 95 ASN A CA 1
ATOM 654 C C . ASN A 1 95 ? 12.599 -1.516 -17.082 1.00 78.38 95 ASN A C 1
ATOM 656 O O . ASN A 1 95 ? 12.304 -2.703 -17.193 1.00 78.38 95 ASN A O 1
ATOM 660 N N . PHE A 1 96 ? 13.132 -1.029 -15.953 1.00 83.50 96 PHE A N 1
ATOM 661 C CA . PHE A 1 96 ? 13.207 -1.861 -14.752 1.00 83.50 96 PHE A CA 1
ATOM 662 C C . PHE A 1 96 ? 11.778 -2.211 -14.290 1.00 83.50 96 PHE A C 1
ATOM 664 O O . PHE A 1 96 ? 10.919 -1.322 -14.266 1.00 83.50 96 PHE A O 1
ATOM 671 N N . PRO A 1 97 ? 11.484 -3.478 -13.950 1.00 87.06 97 PRO A N 1
ATOM 672 C CA . PRO A 1 97 ? 10.171 -3.856 -13.441 1.00 87.06 97 PRO A CA 1
ATOM 673 C C . PRO A 1 97 ? 9.916 -3.210 -12.083 1.00 87.06 97 PRO A C 1
ATOM 675 O O . PRO A 1 97 ? 10.760 -3.269 -11.188 1.00 87.06 97 PRO A O 1
ATOM 678 N N . ALA A 1 98 ? 8.749 -2.613 -11.912 1.00 88.81 98 ALA A N 1
ATOM 679 C CA . ALA A 1 98 ? 8.376 -2.025 -10.646 1.00 88.81 98 ALA A CA 1
ATOM 680 C C . ALA A 1 98 ? 7.839 -3.079 -9.683 1.00 88.81 98 ALA A C 1
ATOM 682 O O . ALA A 1 98 ? 7.137 -4.015 -10.081 1.00 88.81 98 ALA A O 1
ATOM 683 N N . ALA A 1 99 ? 8.153 -2.906 -8.406 1.00 92.25 99 ALA A N 1
ATOM 684 C CA . ALA A 1 99 ? 7.523 -3.684 -7.355 1.00 92.25 99 ALA A CA 1
ATOM 685 C C . ALA A 1 99 ? 6.135 -3.098 -7.054 1.00 92.25 99 ALA A C 1
ATOM 687 O O . ALA A 1 99 ? 5.903 -1.895 -7.204 1.00 92.25 99 ALA A O 1
ATOM 688 N N . ILE A 1 100 ? 5.197 -3.962 -6.672 1.00 93.31 100 ILE A N 1
ATOM 689 C CA . ILE A 1 100 ? 3.827 -3.551 -6.369 1.00 93.31 100 ILE A CA 1
ATOM 690 C C . ILE A 1 100 ? 3.719 -3.195 -4.883 1.00 93.31 100 ILE A C 1
ATOM 692 O O . ILE A 1 100 ? 4.198 -3.918 -4.010 1.00 93.31 100 ILE A O 1
ATOM 696 N N . GLU A 1 101 ? 3.024 -2.100 -4.603 1.00 94.38 101 GLU A N 1
ATOM 697 C CA . GLU A 1 101 ? 2.614 -1.662 -3.273 1.00 94.38 101 GLU A CA 1
ATOM 698 C C . GLU A 1 101 ? 1.082 -1.561 -3.196 1.00 94.38 101 GLU A C 1
ATOM 700 O O . GLU A 1 101 ? 0.402 -1.277 -4.191 1.00 94.38 101 GLU A O 1
ATOM 705 N N . ARG A 1 102 ? 0.507 -1.866 -2.028 1.00 95.25 102 ARG A N 1
ATOM 706 C CA . ARG A 1 102 ? -0.947 -2.018 -1.840 1.00 95.25 102 ARG A CA 1
ATOM 707 C C . ARG A 1 102 ? -1.469 -1.237 -0.636 1.00 95.25 102 ARG A C 1
ATOM 709 O O . ARG A 1 102 ? -0.710 -0.928 0.275 1.00 95.25 102 ARG A O 1
ATOM 716 N N . GLY A 1 103 ? -2.778 -0.971 -0.632 1.00 95.44 103 GLY A N 1
ATOM 717 C CA . GLY A 1 103 ? -3.534 -0.504 0.542 1.00 95.44 103 GLY A CA 1
ATOM 718 C C . GLY A 1 103 ? -3.604 1.014 0.719 1.00 95.44 103 GLY A C 1
ATOM 719 O O . GLY A 1 103 ? -4.586 1.521 1.268 1.00 95.44 103 GLY A O 1
ATOM 720 N N . GLY A 1 104 ? -2.632 1.751 0.182 1.00 94.81 104 GLY A N 1
ATOM 721 C CA . GLY A 1 104 ? -2.540 3.194 0.372 1.00 94.81 104 GLY A CA 1
ATOM 722 C C . GLY A 1 104 ? -1.889 3.585 1.692 1.00 94.81 104 GLY A C 1
ATOM 723 O O . GLY A 1 104 ? -1.773 2.777 2.605 1.00 94.81 104 GLY A O 1
ATOM 724 N N . SER A 1 105 ? -1.499 4.848 1.813 1.00 95.50 105 SER A N 1
ATOM 725 C CA . SER A 1 105 ? -0.875 5.383 3.023 1.00 95.50 105 SER A CA 1
ATOM 726 C C . SER A 1 105 ? -1.692 6.508 3.662 1.00 95.50 105 SER A C 1
ATOM 728 O O . SER A 1 105 ? -2.746 6.916 3.160 1.00 95.50 105 SER A O 1
ATOM 730 N N . TYR A 1 106 ? -1.226 6.993 4.814 1.00 94.88 106 TYR A N 1
ATOM 731 C CA . TYR A 1 106 ? -1.798 8.161 5.479 1.00 94.88 106 TYR A CA 1
ATOM 732 C C . TYR A 1 106 ? -1.670 9.417 4.594 1.00 94.88 106 TYR A C 1
ATOM 734 O O . TYR A 1 106 ? -0.598 9.758 4.102 1.00 94.88 106 TYR A O 1
ATOM 742 N N . GLY A 1 107 ? -2.776 10.125 4.369 1.00 89.62 107 GLY A N 1
ATOM 743 C CA . GLY A 1 107 ? -2.807 11.420 3.683 1.00 89.62 107 GLY A CA 1
ATOM 744 C C . GLY A 1 107 ? -2.561 11.382 2.168 1.00 89.62 107 GLY A C 1
ATOM 745 O O . GLY A 1 107 ? -2.723 12.414 1.506 1.00 89.62 107 GLY A O 1
ATOM 746 N N . TYR A 1 108 ? -2.220 10.228 1.586 1.00 90.19 108 TYR A N 1
ATOM 747 C CA . TYR A 1 108 ? -1.986 10.111 0.147 1.00 90.19 108 TYR A CA 1
ATOM 748 C C . TYR A 1 108 ? -3.269 10.382 -0.646 1.00 90.19 108 TYR A C 1
ATOM 750 O O . TYR A 1 108 ? -4.358 9.937 -0.282 1.00 90.19 108 TYR A O 1
ATOM 758 N N . GLY A 1 109 ? -3.161 11.171 -1.718 1.00 84.62 109 GLY A N 1
ATOM 759 C CA . GLY A 1 109 ? -4.327 11.614 -2.488 1.00 84.62 109 GLY A CA 1
ATOM 760 C C . GLY A 1 109 ? -5.355 12.387 -1.652 1.00 84.62 109 GLY A C 1
ATOM 761 O O . GLY A 1 109 ? -6.543 12.296 -1.929 1.00 84.62 109 GLY A O 1
ATOM 762 N N . ASN A 1 110 ? -4.933 13.108 -0.601 1.00 87.19 110 ASN A N 1
ATOM 763 C CA . ASN A 1 110 ? -5.838 13.733 0.377 1.00 87.19 110 ASN A CA 1
ATOM 764 C C . ASN A 1 110 ? -6.751 12.707 1.086 1.00 87.19 110 AS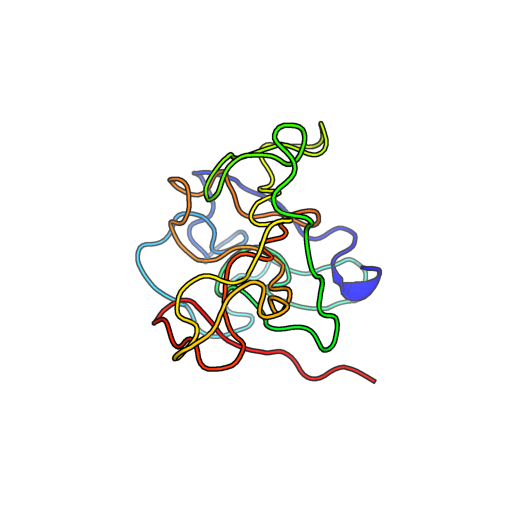N A C 1
ATOM 766 O O . ASN A 1 110 ? -7.884 13.003 1.453 1.00 87.19 110 ASN A O 1
ATOM 770 N N . GLY A 1 111 ? -6.262 11.475 1.226 1.00 85.62 111 GLY A N 1
ATOM 771 C CA . GLY A 1 111 ? -6.938 10.345 1.848 1.00 85.62 111 GLY A CA 1
ATOM 772 C C . GLY A 1 111 ? -7.987 9.642 1.001 1.00 85.62 111 GLY A C 1
ATOM 773 O O . GLY A 1 111 ? -8.613 8.718 1.500 1.00 85.62 111 GLY A O 1
ATOM 774 N N . THR A 1 112 ? -8.189 10.026 -0.261 1.00 88.56 112 THR A N 1
ATOM 775 C CA . THR A 1 112 ? -9.142 9.335 -1.148 1.00 88.56 112 THR A CA 1
ATOM 776 C C . THR A 1 112 ? -8.537 8.158 -1.905 1.00 88.56 112 THR A C 1
ATOM 778 O O . THR A 1 112 ? -9.283 7.357 -2.445 1.00 88.56 112 THR A O 1
ATOM 781 N N . ALA A 1 113 ? -7.210 8.077 -1.981 1.00 88.50 113 ALA A N 1
ATOM 782 C CA . ALA A 1 113 ? -6.509 7.130 -2.843 1.00 88.50 113 ALA A CA 1
ATOM 783 C C . ALA A 1 113 ? -6.264 5.755 -2.194 1.00 88.50 113 ALA A C 1
ATOM 785 O O . ALA A 1 113 ? -5.936 4.793 -2.893 1.00 88.50 113 ALA A O 1
ATOM 786 N N . SER A 1 114 ? -6.392 5.667 -0.872 1.00 93.25 114 SER A N 1
ATOM 787 C CA . SER A 1 114 ? -6.242 4.429 -0.104 1.00 93.25 114 SER A CA 1
ATOM 788 C C . SER A 1 114 ? -7.496 3.569 -0.214 1.00 93.25 114 SER A C 1
ATOM 790 O O . SER A 1 114 ? -8.587 4.098 -0.365 1.00 93.25 114 SER A O 1
ATOM 792 N N . GLY A 1 115 ? -7.345 2.249 -0.132 1.00 93.25 115 GLY A N 1
ATOM 793 C CA . GLY A 1 115 ? -8.471 1.333 -0.304 1.00 93.25 115 GLY A CA 1
ATOM 794 C C . GLY A 1 115 ? -8.044 -0.107 -0.566 1.00 93.25 115 GLY A C 1
ATOM 795 O O . GLY A 1 115 ? -6.863 -0.420 -0.731 1.00 93.25 115 GLY A O 1
ATOM 796 N N . VAL A 1 116 ? -9.014 -1.020 -0.596 1.00 94.06 116 VAL A N 1
ATOM 797 C CA . VAL A 1 116 ? -8.766 -2.470 -0.750 1.00 94.06 116 VAL A CA 1
ATOM 798 C C . VAL A 1 116 ? -8.305 -2.847 -2.167 1.00 94.06 116 VAL A C 1
ATOM 800 O O . VAL A 1 116 ? -7.685 -3.901 -2.389 1.00 94.06 116 VAL A O 1
ATOM 803 N N . PHE A 1 117 ? -8.591 -1.986 -3.142 1.00 91.81 117 PHE A N 1
ATOM 804 C CA . PHE A 1 117 ? -8.109 -2.076 -4.514 1.00 91.81 117 PHE A CA 1
ATOM 805 C C . PHE A 1 117 ? -6.965 -1.103 -4.799 1.00 91.81 117 PHE A C 1
ATOM 807 O O . PHE A 1 117 ? -6.409 -1.172 -5.894 1.00 91.81 117 PHE A O 1
ATOM 814 N N . ALA A 1 118 ? -6.553 -0.291 -3.817 1.00 92.25 118 ALA A N 1
ATOM 815 C CA . ALA A 1 118 ? -5.415 0.600 -3.967 1.00 92.25 118 ALA A CA 1
ATOM 816 C C . ALA A 1 118 ? -4.149 -0.196 -4.317 1.00 92.25 118 ALA A C 1
ATOM 818 O O . ALA A 1 118 ? -3.770 -1.171 -3.645 1.00 92.25 118 ALA A O 1
ATOM 819 N N . LEU A 1 119 ? -3.528 0.215 -5.414 1.00 91.75 119 LEU A N 1
ATOM 820 C CA . LEU A 1 119 ? -2.374 -0.399 -6.033 1.00 91.75 119 LEU A CA 1
ATOM 821 C C . LEU A 1 119 ? -1.503 0.691 -6.649 1.00 91.75 119 LEU A C 1
ATOM 823 O O . LEU A 1 119 ? -1.953 1.493 -7.469 1.00 91.75 119 LEU A O 1
ATOM 827 N N . SER A 1 120 ? -0.227 0.666 -6.307 1.00 90.56 120 SER A N 1
ATOM 828 C CA . SER A 1 120 ? 0.797 1.366 -7.062 1.00 90.56 120 SER A CA 1
ATOM 829 C C . SER A 1 120 ? 1.842 0.359 -7.514 1.00 90.56 120 SER A C 1
ATOM 831 O O . SER A 1 120 ? 2.175 -0.599 -6.822 1.00 90.56 120 SER A O 1
ATOM 833 N N . ALA A 1 121 ? 2.301 0.536 -8.738 1.00 89.31 121 ALA A N 1
ATOM 834 C CA . ALA A 1 121 ? 3.400 -0.200 -9.324 1.00 89.31 121 ALA A CA 1
ATOM 835 C C . ALA A 1 121 ? 4.441 0.785 -9.858 1.00 89.31 121 ALA A C 1
ATOM 837 O O . ALA A 1 121 ? 5.064 0.551 -10.874 1.00 89.31 121 ALA A O 1
ATOM 838 N N . ALA A 1 122 ? 4.603 1.947 -9.230 1.00 85.69 122 ALA A N 1
ATOM 839 C CA . ALA A 1 122 ? 5.435 3.000 -9.804 1.00 85.69 122 ALA A CA 1
ATOM 840 C C . ALA A 1 122 ? 6.909 2.908 -9.392 1.00 85.69 122 ALA A C 1
ATOM 842 O O . ALA A 1 122 ? 7.733 3.613 -9.965 1.00 85.69 122 ALA A O 1
ATOM 843 N N . GLN A 1 123 ? 7.261 2.102 -8.390 1.00 89.38 123 GLN A N 1
ATOM 844 C CA . GLN A 1 123 ? 8.528 2.258 -7.677 1.00 89.38 123 GLN A CA 1
ATOM 845 C C . GLN A 1 123 ? 9.498 1.105 -7.910 1.00 89.38 123 GLN A C 1
ATOM 847 O O . GLN A 1 123 ? 9.121 -0.071 -7.953 1.00 89.38 123 GLN A O 1
ATOM 852 N N . ALA A 1 124 ? 10.782 1.449 -8.020 1.00 91.25 124 ALA A N 1
ATOM 853 C CA . ALA A 1 124 ? 11.841 0.463 -7.948 1.00 91.25 124 ALA A CA 1
ATOM 854 C C . ALA A 1 124 ? 11.846 -0.189 -6.548 1.00 91.25 124 ALA A C 1
ATOM 856 O O . ALA A 1 124 ? 11.578 0.482 -5.553 1.00 91.25 124 ALA A O 1
ATOM 857 N N . PRO A 1 125 ? 12.234 -1.465 -6.422 1.00 91.56 125 PRO A N 1
ATOM 858 C CA . PRO A 1 125 ? 12.316 -2.167 -5.136 1.00 91.56 125 PRO A CA 1
ATOM 859 C C . PRO A 1 125 ? 13.330 -1.555 -4.161 1.00 91.56 125 PRO A C 1
ATOM 861 O O . PRO A 1 125 ? 13.315 -1.857 -2.973 1.00 91.56 125 PRO A O 1
ATOM 864 N N . SER A 1 126 ? 14.248 -0.727 -4.664 1.00 91.06 126 SER A N 1
ATOM 865 C CA . SER A 1 126 ? 15.192 0.046 -3.856 1.00 91.06 126 SER A CA 1
ATOM 866 C C . SER A 1 126 ? 14.590 1.328 -3.276 1.00 91.06 126 SER A C 1
ATOM 868 O O . SER A 1 126 ? 15.282 2.033 -2.542 1.00 91.06 126 SER A O 1
ATOM 870 N N . ALA A 1 127 ? 13.351 1.673 -3.632 1.00 91.12 127 ALA A N 1
ATOM 871 C CA . ALA A 1 127 ? 12.699 2.884 -3.169 1.00 91.12 127 ALA A CA 1
ATOM 872 C C . ALA A 1 127 ? 12.374 2.811 -1.671 1.00 91.12 127 ALA A C 1
ATOM 874 O O . ALA A 1 127 ? 12.002 1.767 -1.134 1.00 91.12 127 ALA A O 1
ATOM 875 N N . LEU A 1 128 ? 12.525 3.952 -1.002 1.00 92.06 128 LEU A N 1
ATOM 876 C CA . LEU A 1 128 ? 12.301 4.112 0.429 1.00 92.06 128 LEU A CA 1
ATOM 877 C C . LEU A 1 128 ? 11.572 5.434 0.660 1.00 92.06 128 LEU A C 1
ATOM 879 O O . LEU A 1 128 ? 12.100 6.501 0.340 1.00 92.06 128 LEU A O 1
ATOM 883 N N . PHE A 1 129 ? 10.384 5.356 1.252 1.00 92.06 129 PHE A N 1
ATOM 884 C CA . PHE A 1 129 ? 9.561 6.508 1.614 1.00 92.06 129 PHE A CA 1
ATOM 885 C C . PHE A 1 129 ? 9.104 6.386 3.069 1.00 92.06 129 PHE A C 1
ATOM 887 O O . PHE A 1 129 ? 9.116 5.298 3.643 1.00 92.06 129 PHE A O 1
ATOM 894 N N . SER A 1 130 ? 8.722 7.504 3.688 1.00 93.44 130 SER A N 1
ATOM 895 C CA . SER A 1 130 ? 8.250 7.514 5.083 1.00 93.44 130 SER A CA 1
ATOM 896 C C . SER A 1 130 ? 6.910 6.804 5.276 1.00 93.44 130 SER A C 1
ATOM 898 O O . SER A 1 130 ? 6.567 6.436 6.395 1.00 93.44 130 SER A O 1
ATOM 900 N N . ASP A 1 131 ? 6.152 6.649 4.196 1.00 94.62 131 ASP A N 1
ATOM 901 C CA . ASP A 1 131 ? 4.798 6.111 4.160 1.00 94.62 131 ASP A CA 1
ATOM 902 C C . ASP A 1 131 ? 4.729 4.718 3.505 1.00 94.62 131 ASP A C 1
ATOM 904 O O . ASP A 1 131 ? 3.647 4.234 3.178 1.00 94.62 131 ASP A O 1
ATOM 908 N N . LEU A 1 132 ? 5.888 4.067 3.365 1.00 95.44 132 LEU A N 1
ATOM 909 C CA . LEU A 1 132 ? 6.074 2.749 2.770 1.00 95.44 132 LEU A CA 1
ATOM 910 C C . LEU A 1 132 ? 6.580 1.751 3.821 1.00 95.44 132 LEU A C 1
ATOM 912 O O . LEU A 1 132 ? 7.527 2.014 4.563 1.00 95.44 132 LEU A O 1
ATOM 916 N N . GLY A 1 133 ? 5.951 0.583 3.870 1.00 96.06 133 GLY A N 1
ATOM 917 C CA . GLY A 1 133 ? 6.228 -0.498 4.805 1.00 96.06 133 GLY A CA 1
ATOM 918 C C . GLY A 1 133 ? 6.020 -1.874 4.178 1.00 96.06 133 GLY A C 1
ATOM 919 O O . GLY A 1 133 ? 6.079 -2.055 2.962 1.00 96.06 133 GLY A O 1
ATOM 920 N N . PHE A 1 134 ? 5.809 -2.879 5.025 1.00 94.88 134 PHE A N 1
ATOM 921 C CA . PHE A 1 134 ? 5.566 -4.251 4.595 1.00 94.88 134 PHE A CA 1
ATOM 922 C C . PHE A 1 134 ? 4.729 -5.005 5.623 1.00 94.88 134 PHE A C 1
ATOM 924 O O . PHE A 1 134 ? 4.708 -4.673 6.811 1.00 94.88 134 PHE A O 1
ATOM 931 N N . ARG A 1 135 ? 4.123 -6.097 5.162 1.00 94.50 135 ARG A N 1
ATOM 932 C CA . ARG A 1 135 ? 3.426 -7.064 6.001 1.00 94.50 135 ARG A CA 1
ATOM 933 C C . ARG A 1 135 ? 3.863 -8.472 5.648 1.00 94.50 135 ARG A C 1
ATOM 935 O O . ARG A 1 135 ? 3.921 -8.851 4.482 1.00 94.50 135 ARG A O 1
ATOM 942 N N . CYS A 1 136 ? 4.138 -9.274 6.669 1.00 92.75 136 CYS A N 1
ATOM 943 C CA . CYS A 1 13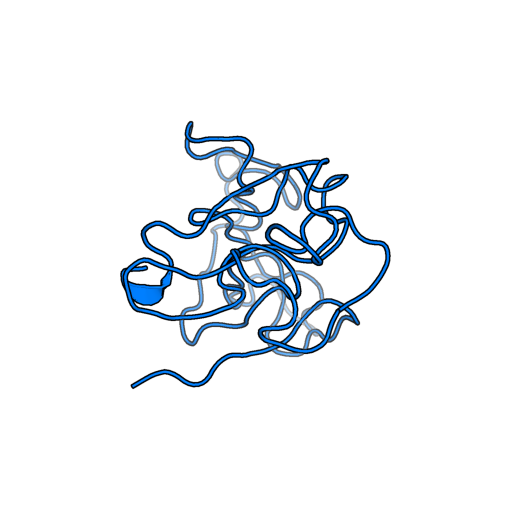6 ? 4.438 -10.687 6.475 1.00 92.75 136 CYS A CA 1
ATOM 944 C C . CYS A 1 136 ? 3.173 -11.450 6.046 1.00 92.75 136 CYS A C 1
ATOM 946 O O . CYS A 1 136 ? 2.132 -11.344 6.696 1.00 92.75 136 CYS A O 1
ATOM 948 N N . GLY A 1 137 ? 3.280 -12.263 4.995 1.00 87.00 137 GLY A N 1
ATOM 949 C CA . GLY A 1 137 ? 2.247 -13.202 4.548 1.00 87.00 137 GLY A CA 1
ATOM 950 C C . GLY A 1 137 ? 2.774 -14.638 4.504 1.00 87.00 137 GLY A C 1
ATOM 951 O O . GLY A 1 137 ? 3.987 -14.850 4.490 1.00 87.00 137 GLY A O 1
ATOM 952 N N . ARG A 1 138 ? 1.868 -15.622 4.498 1.00 81.25 138 ARG A N 1
ATOM 953 C CA . ARG A 1 138 ? 2.168 -17.040 4.251 1.00 81.25 138 ARG A CA 1
ATOM 954 C C . ARG A 1 138 ? 1.070 -17.686 3.421 1.00 81.25 138 ARG A C 1
ATOM 956 O O . ARG A 1 138 ? -0.094 -17.253 3.592 1.00 81.25 138 ARG A O 1
#

Radius of gyration: 14.55 Å; chains: 1; bounding box: 36×31×42 Å

Sequence (138 aa):
QAAAFGTPDPGVGGNGIATCNTGAANVLPSGSAASCVSDAGVYDMVGNLWEWVADWTQGDSNPFAPETGGITNPGYGNDLMSGTNPAQTQGDGHNFPAAIERGGSYGYGNGTASGVFALSAAQAPSALFSDLGFRCGR